Protein AF-A0A4Q3J960-F1 (afdb_monomer_lite)

pLDDT: mean 85.17, std 14.89, range [55.47, 98.12]

Foldseek 3Di:
DDKDFLAAAADLVLLVVLCVVCVVVPFDWDPDSNQDDVVDGPDAPPRHRTTIGPPVCRVVSNVVSVVSSVVVVVD

Structure (mmCIF, N/CA/C/O backbone):
data_AF-A0A4Q3J960-F1
#
_entry.id   AF-A0A4Q3J960-F1
#
loop_
_atom_site.group_PDB
_atom_site.id
_atom_site.type_symbol
_atom_site.label_atom_id
_atom_site.label_alt_id
_atom_site.label_comp_id
_atom_site.label_asym_id
_atom_site.label_entity_id
_atom_site.label_seq_id
_atom_site.pdbx_PDB_ins_code
_atom_site.Cartn_x
_atom_site.Cartn_y
_atom_site.Cartn_z
_atom_site.occupancy
_atom_site.B_iso_or_equiv
_atom_site.auth_seq_id
_atom_site.auth_comp_id
_atom_site.auth_asym_id
_atom_site.auth_atom_id
_atom_site.pdbx_PDB_model_num
ATOM 1 N N . MET A 1 1 ? 12.513 -5.794 -12.624 1.00 64.56 1 MET A N 1
ATOM 2 C CA . MET A 1 1 ? 11.085 -5.473 -12.451 1.00 64.56 1 MET A CA 1
ATOM 3 C C . MET A 1 1 ? 11.050 -4.182 -11.676 1.00 64.56 1 MET A C 1
ATOM 5 O O . MET A 1 1 ? 11.553 -4.164 -10.558 1.00 64.56 1 MET A O 1
ATOM 9 N N . ASP A 1 2 ? 10.587 -3.110 -12.305 1.00 89.50 2 ASP A N 1
ATOM 10 C CA . ASP A 1 2 ? 10.545 -1.800 -11.664 1.00 89.50 2 ASP A CA 1
ATOM 11 C C . ASP A 1 2 ? 9.312 -1.737 -10.763 1.00 89.50 2 ASP A C 1
ATOM 13 O O . ASP A 1 2 ? 8.198 -2.023 -11.204 1.00 89.50 2 ASP A O 1
ATOM 17 N N . LEU A 1 3 ? 9.531 -1.420 -9.488 1.00 90.81 3 LEU A N 1
ATOM 18 C CA . LEU A 1 3 ? 8.467 -1.244 -8.506 1.00 90.81 3 LEU A CA 1
ATOM 19 C C . LEU A 1 3 ? 8.067 0.227 -8.448 1.00 90.81 3 LEU A C 1
ATOM 21 O O . LEU A 1 3 ? 8.926 1.110 -8.421 1.00 90.81 3 LEU A O 1
ATOM 25 N N . VAL A 1 4 ? 6.766 0.489 -8.374 1.00 93.31 4 VAL A N 1
ATOM 26 C CA . VAL A 1 4 ? 6.217 1.842 -8.254 1.00 93.31 4 VAL A CA 1
ATOM 27 C C . VAL A 1 4 ? 5.301 1.945 -7.048 1.00 93.31 4 VAL A C 1
ATOM 29 O O . VAL A 1 4 ? 4.541 1.026 -6.754 1.00 93.31 4 VAL A O 1
ATOM 32 N N . THR A 1 5 ? 5.356 3.079 -6.353 1.00 92.69 5 THR A N 1
ATOM 33 C CA . THR A 1 5 ? 4.470 3.352 -5.217 1.00 92.69 5 THR A CA 1
ATOM 34 C C . THR A 1 5 ? 3.060 3.678 -5.703 1.00 92.69 5 THR A C 1
ATOM 36 O O . THR A 1 5 ? 2.869 4.555 -6.557 1.00 92.69 5 THR A O 1
ATOM 39 N N . ILE A 1 6 ? 2.072 2.986 -5.137 1.00 95.06 6 ILE A N 1
ATOM 40 C CA . ILE A 1 6 ? 0.645 3.171 -5.431 1.00 95.06 6 ILE A CA 1
ATOM 41 C C . ILE A 1 6 ? -0.113 3.856 -4.293 1.00 95.06 6 ILE A C 1
ATOM 43 O O . ILE A 1 6 ? -1.104 4.530 -4.563 1.00 95.06 6 ILE A O 1
ATOM 47 N N . ALA A 1 7 ? 0.379 3.737 -3.060 1.00 92.56 7 ALA A N 1
ATOM 48 C CA . ALA A 1 7 ? -0.154 4.402 -1.878 1.00 92.56 7 ALA A CA 1
ATOM 49 C C . ALA A 1 7 ? 0.950 4.573 -0.827 1.00 92.56 7 ALA A C 1
ATOM 51 O O . ALA A 1 7 ? 1.871 3.758 -0.763 1.00 92.56 7 ALA A O 1
ATOM 52 N N . ASP A 1 8 ? 0.821 5.591 0.017 1.00 90.62 8 ASP A N 1
ATOM 53 C CA . ASP A 1 8 ? 1.581 5.710 1.258 1.00 90.62 8 ASP A CA 1
ATOM 54 C C . ASP A 1 8 ? 0.599 5.574 2.433 1.00 90.62 8 ASP A C 1
ATOM 56 O O . ASP A 1 8 ? -0.427 6.256 2.467 1.00 90.62 8 ASP A O 1
ATOM 60 N N . VAL A 1 9 ? 0.870 4.653 3.362 1.00 89.12 9 VAL A N 1
ATOM 61 C CA . VAL A 1 9 ? -0.052 4.291 4.453 1.00 89.12 9 VAL A CA 1
ATOM 62 C C . VAL A 1 9 ? 0.593 4.576 5.804 1.00 89.12 9 VAL A C 1
ATOM 64 O O . VAL A 1 9 ? 1.655 4.047 6.109 1.00 89.12 9 VAL A O 1
ATOM 67 N N . GLU A 1 10 ? -0.032 5.407 6.633 1.00 84.44 10 GLU A N 1
ATOM 68 C CA . GLU A 1 10 ? 0.564 5.863 7.901 1.00 84.44 10 GLU A CA 1
ATOM 69 C C . GLU A 1 10 ? 0.583 4.793 9.004 1.00 84.44 10 GLU A C 1
ATOM 71 O O . GLU A 1 10 ? 1.419 4.857 9.902 1.00 84.44 10 GLU A O 1
ATOM 76 N N . ASP A 1 11 ? -0.308 3.801 8.930 1.00 85.06 11 ASP A N 1
ATOM 77 C CA . ASP A 1 11 ? -0.423 2.727 9.916 1.00 85.06 11 ASP A CA 1
ATOM 78 C C . ASP A 1 11 ? 0.155 1.402 9.396 1.00 85.06 11 ASP A C 1
ATOM 80 O O . ASP A 1 11 ? -0.195 0.916 8.316 1.00 85.06 11 ASP A O 1
ATOM 84 N N . THR A 1 12 ? 1.014 0.780 10.204 1.00 84.62 12 THR A N 1
ATOM 85 C CA . THR A 1 12 ? 1.649 -0.506 9.881 1.00 84.62 12 THR A CA 1
ATOM 86 C C . THR A 1 12 ? 0.641 -1.632 9.702 1.00 84.62 12 THR A C 1
ATOM 88 O O . THR A 1 12 ? 0.806 -2.464 8.810 1.00 84.62 12 THR A O 1
ATOM 91 N N . SER A 1 13 ? -0.414 -1.670 10.514 1.00 87.12 13 SER A N 1
ATOM 92 C CA . SER A 1 13 ? -1.419 -2.733 10.443 1.00 87.12 13 SER A CA 1
ATOM 93 C C . SER A 1 13 ? -2.232 -2.623 9.153 1.00 87.12 13 SER A C 1
ATOM 95 O O . SER A 1 13 ? -2.471 -3.636 8.495 1.00 87.12 13 SER A O 1
ATOM 97 N N . LEU A 1 14 ? -2.591 -1.402 8.745 1.00 91.25 14 LEU A N 1
ATOM 98 C CA . LEU A 1 14 ? -3.240 -1.122 7.465 1.00 91.25 14 LEU A CA 1
ATOM 99 C C . LEU A 1 14 ? -2.336 -1.467 6.283 1.00 91.25 14 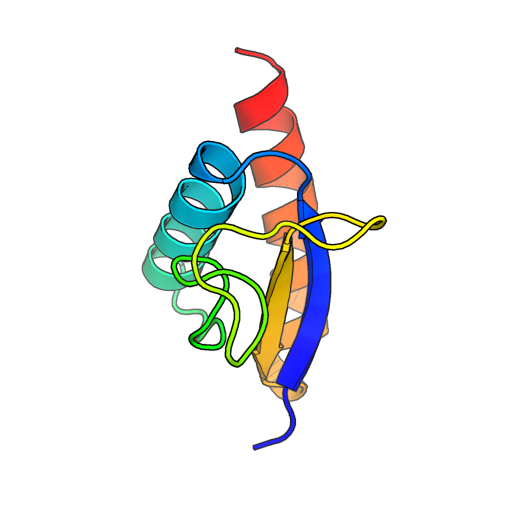LEU A C 1
ATOM 101 O O . LEU A 1 14 ? -2.803 -2.089 5.334 1.00 91.25 14 LEU A O 1
ATOM 105 N N . ALA A 1 15 ? -1.048 -1.127 6.341 1.00 91.19 15 ALA A N 1
ATOM 106 C CA . ALA A 1 15 ? -0.100 -1.464 5.282 1.00 91.19 15 ALA A CA 1
ATOM 107 C C . ALA A 1 15 ? 0.034 -2.987 5.091 1.00 91.19 15 ALA A C 1
ATOM 109 O O . ALA A 1 15 ? 0.007 -3.480 3.960 1.00 91.19 15 ALA A O 1
ATOM 110 N N . ILE A 1 16 ? 0.115 -3.744 6.193 1.00 90.44 16 ILE A N 1
ATOM 111 C CA . ILE A 1 16 ? 0.134 -5.215 6.177 1.00 90.44 16 ILE A CA 1
ATOM 112 C C . ILE A 1 16 ? -1.177 -5.763 5.600 1.00 90.44 16 ILE A C 1
ATOM 114 O O . ILE A 1 16 ? -1.153 -6.608 4.703 1.00 90.44 16 ILE A O 1
ATOM 118 N N . ALA A 1 17 ? -2.323 -5.272 6.079 1.00 93.44 17 ALA A N 1
ATOM 119 C CA . ALA A 1 17 ? -3.634 -5.722 5.620 1.00 93.44 17 ALA A CA 1
ATOM 120 C C . ALA A 1 17 ? -3.852 -5.439 4.126 1.00 93.44 17 ALA A C 1
ATOM 122 O O . ALA A 1 17 ? -4.343 -6.304 3.399 1.00 93.44 17 ALA A O 1
ATOM 123 N N . LEU A 1 18 ? -3.444 -4.260 3.654 1.00 94.75 18 LEU A N 1
ATOM 124 C CA . LEU A 1 18 ? -3.535 -3.876 2.251 1.00 94.75 18 LEU A CA 1
ATOM 125 C C . LEU A 1 18 ? -2.646 -4.758 1.369 1.00 94.75 18 LEU A C 1
ATOM 127 O O . LEU A 1 18 ? -3.110 -5.254 0.346 1.00 94.75 18 LEU A O 1
ATOM 131 N N . ASN A 1 19 ? -1.407 -5.034 1.780 1.00 93.88 19 ASN A N 1
ATOM 132 C CA . ASN A 1 19 ? -0.538 -5.960 1.051 1.00 93.88 19 ASN A CA 1
ATOM 133 C C . ASN A 1 19 ? -1.111 -7.377 0.981 1.00 93.88 19 ASN A C 1
ATOM 135 O O . ASN A 1 19 ? -1.047 -8.016 -0.070 1.00 93.88 19 ASN A O 1
ATOM 139 N N . ALA A 1 20 ? -1.677 -7.874 2.082 1.00 94.69 20 ALA A N 1
ATOM 140 C CA . ALA A 1 20 ? -2.329 -9.176 2.107 1.00 94.69 20 ALA A CA 1
ATOM 141 C C . ALA A 1 20 ? -3.536 -9.218 1.156 1.00 94.69 20 ALA A C 1
ATOM 143 O O . ALA A 1 20 ? -3.693 -10.180 0.404 1.00 94.69 20 ALA A O 1
ATOM 144 N N . ALA A 1 21 ? -4.348 -8.159 1.139 1.00 96.12 21 ALA A N 1
ATOM 145 C CA . ALA A 1 21 ? -5.479 -8.043 0.230 1.00 96.12 21 ALA A CA 1
ATOM 146 C C . ALA A 1 21 ? -5.024 -8.002 -1.237 1.00 96.12 21 ALA A C 1
ATOM 148 O O . ALA A 1 21 ? -5.501 -8.804 -2.032 1.00 96.12 21 ALA A O 1
ATOM 149 N N . LEU A 1 22 ? -4.049 -7.159 -1.591 1.00 96.69 22 LEU A N 1
ATOM 150 C CA . LEU A 1 22 ? -3.498 -7.088 -2.951 1.00 96.69 22 LEU A CA 1
ATOM 151 C C . LEU A 1 22 ? -3.022 -8.464 -3.447 1.00 96.69 22 LEU A C 1
ATOM 153 O O . LEU A 1 22 ? -3.394 -8.883 -4.542 1.00 96.69 22 LEU A O 1
ATOM 157 N N . ARG A 1 23 ? -2.294 -9.215 -2.609 1.00 96.19 23 ARG A N 1
ATOM 158 C CA . ARG A 1 23 ? -1.875 -10.594 -2.924 1.00 96.19 23 ARG A CA 1
ATOM 159 C C . ARG A 1 23 ? -3.062 -11.531 -3.155 1.00 96.19 23 ARG A C 1
ATOM 161 O O . ARG A 1 23 ? -3.014 -12.354 -4.063 1.00 96.19 23 ARG A O 1
ATOM 168 N N . ALA A 1 24 ? -4.129 -11.409 -2.365 1.00 97.56 24 ALA A N 1
ATOM 169 C CA . ALA A 1 24 ? -5.339 -12.217 -2.531 1.00 97.56 24 ALA A CA 1
ATOM 170 C C . ALA A 1 24 ? -6.073 -11.934 -3.856 1.00 97.56 24 ALA A C 1
ATOM 172 O O . ALA A 1 24 ? -6.715 -12.832 -4.396 1.00 97.56 24 ALA A O 1
ATOM 173 N N . TYR A 1 25 ? -5.938 -10.719 -4.396 1.00 97.19 25 TYR A N 1
ATOM 174 C CA . TYR A 1 25 ? -6.452 -10.334 -5.715 1.00 97.19 25 TYR A CA 1
ATOM 175 C C . TYR A 1 25 ? -5.489 -10.647 -6.876 1.00 97.19 25 TYR A C 1
ATOM 177 O O . TYR A 1 25 ? -5.827 -10.387 -8.027 1.00 97.19 25 TYR A O 1
ATOM 185 N N . GLY A 1 26 ? -4.322 -11.241 -6.601 1.00 97.25 26 GLY A N 1
ATOM 186 C CA . GLY A 1 26 ? -3.357 -11.668 -7.620 1.00 97.25 26 GLY A CA 1
ATOM 187 C C . GLY A 1 26 ? -2.273 -10.645 -7.966 1.00 97.25 26 GLY A C 1
ATOM 188 O O . GLY A 1 26 ? -1.494 -10.898 -8.880 1.00 97.25 26 GLY A O 1
ATOM 189 N N . PHE A 1 27 ? -2.196 -9.529 -7.239 1.00 96.94 27 PHE A N 1
ATOM 190 C CA . PHE A 1 27 ? -1.120 -8.547 -7.382 1.00 96.94 27 PHE A CA 1
ATOM 191 C C . PHE A 1 27 ? 0.157 -8.981 -6.654 1.00 96.94 27 PHE A C 1
ATOM 193 O O . PHE A 1 27 ? 0.121 -9.772 -5.703 1.00 96.94 27 PHE A O 1
ATOM 200 N N . HIS A 1 28 ? 1.291 -8.395 -7.042 1.00 95.62 28 HIS A N 1
ATOM 201 C CA . HIS A 1 28 ? 2.617 -8.750 -6.530 1.00 95.62 28 HIS A CA 1
ATOM 202 C C . HIS A 1 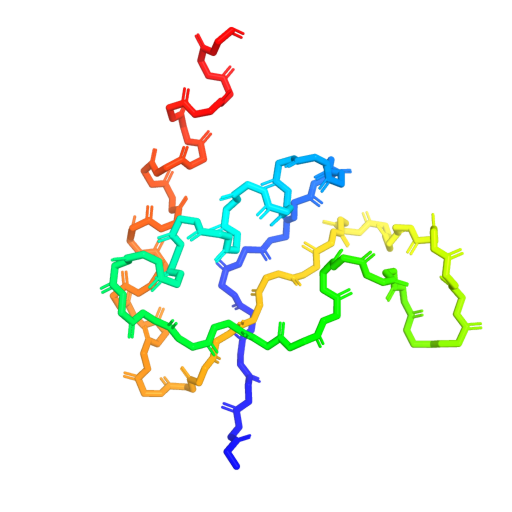28 ? 3.287 -7.602 -5.763 1.00 95.62 28 HIS A C 1
ATOM 204 O O . HIS A 1 28 ? 4.338 -7.114 -6.179 1.00 95.62 28 HIS A O 1
ATOM 210 N N . PRO A 1 29 ? 2.739 -7.158 -4.617 1.00 93.06 29 PRO A N 1
ATOM 211 C CA . PRO A 1 29 ? 3.323 -6.046 -3.890 1.00 93.06 29 PRO A CA 1
ATOM 212 C C . PRO A 1 29 ? 4.761 -6.326 -3.440 1.00 93.06 29 PRO A C 1
ATOM 214 O O . PRO A 1 29 ? 5.106 -7.439 -3.016 1.00 93.06 29 PRO A O 1
ATOM 217 N N . GLY A 1 30 ? 5.590 -5.286 -3.523 1.00 87.75 30 GLY A N 1
ATOM 218 C CA . GLY A 1 30 ? 6.994 -5.312 -3.150 1.00 87.75 30 GLY A CA 1
ATOM 219 C C . GLY A 1 30 ? 7.192 -5.666 -1.679 1.00 87.75 30 GLY A C 1
ATOM 220 O O . GLY A 1 30 ? 6.408 -5.303 -0.798 1.00 87.75 30 GLY A O 1
ATOM 221 N N . GLU A 1 31 ? 8.269 -6.392 -1.400 1.00 72.94 31 GLU A N 1
ATOM 222 C CA . GLU A 1 31 ? 8.663 -6.701 -0.031 1.00 72.94 31 GLU A CA 1
ATOM 223 C C . GLU A 1 31 ? 9.165 -5.425 0.660 1.00 72.94 31 GLU A C 1
ATOM 225 O O . GLU A 1 31 ? 10.022 -4.722 0.128 1.00 72.94 31 GLU A O 1
ATOM 230 N N . GLY A 1 32 ? 8.648 -5.110 1.851 1.00 63.50 32 GLY A N 1
ATOM 231 C CA . GLY A 1 32 ? 9.170 -3.986 2.638 1.00 63.50 32 GLY A CA 1
ATOM 232 C C . GLY A 1 32 ? 8.155 -3.242 3.494 1.00 63.50 32 GLY A C 1
ATOM 233 O O . GLY A 1 32 ? 8.543 -2.717 4.534 1.00 63.50 32 GLY A O 1
ATOM 234 N N . ALA A 1 33 ? 6.864 -3.259 3.146 1.00 56.31 33 ALA A N 1
ATOM 235 C CA . ALA A 1 33 ? 5.859 -2.568 3.965 1.00 56.31 33 ALA A CA 1
ATOM 236 C C . ALA A 1 33 ? 5.785 -3.128 5.400 1.00 56.31 33 ALA A C 1
ATOM 238 O O . ALA A 1 33 ? 5.579 -2.393 6.358 1.00 56.31 33 ALA A O 1
ATOM 239 N N . GLU A 1 34 ? 6.037 -4.429 5.555 1.00 56.31 34 GLU A N 1
ATOM 240 C CA . GLU A 1 34 ? 6.046 -5.119 6.851 1.00 56.31 34 GLU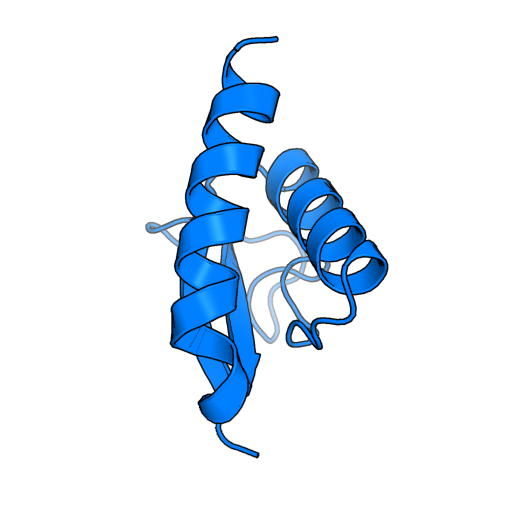 A CA 1
ATOM 241 C C . GLU A 1 34 ? 7.319 -4.851 7.667 1.00 56.31 34 GLU A C 1
ATOM 243 O O . GLU A 1 34 ? 7.374 -5.146 8.859 1.00 56.31 34 GLU A O 1
ATOM 248 N N . ARG A 1 35 ? 8.379 -4.341 7.023 1.00 55.47 35 ARG A N 1
ATOM 249 C CA . ARG A 1 35 ? 9.739 -4.336 7.574 1.00 55.47 35 ARG A CA 1
ATOM 250 C C . ARG A 1 35 ? 10.263 -2.934 7.901 1.00 55.47 35 ARG A C 1
ATOM 252 O O . ARG A 1 35 ? 11.335 -2.845 8.484 1.00 55.47 35 ARG A O 1
ATOM 259 N N . GLY A 1 36 ? 9.516 -1.864 7.619 1.00 56.53 36 GLY A N 1
ATOM 260 C CA . GLY A 1 36 ? 9.976 -0.480 7.802 1.00 56.53 36 GLY A CA 1
ATOM 261 C C . GLY A 1 36 ? 11.031 -0.064 6.769 1.00 56.53 36 GLY A C 1
ATOM 262 O O . GLY A 1 36 ? 11.319 -0.802 5.825 1.00 56.53 36 GLY A O 1
ATOM 263 N N . LEU A 1 37 ? 11.598 1.138 6.924 1.00 57.34 37 LEU A N 1
ATOM 264 C CA . LEU A 1 37 ? 12.631 1.650 6.016 1.00 57.34 37 LEU A CA 1
ATOM 265 C C . LEU A 1 37 ? 13.822 0.671 5.888 1.00 57.34 37 LEU A C 1
ATOM 267 O O . LEU A 1 37 ? 14.215 0.051 6.881 1.00 57.34 37 LEU A O 1
ATOM 271 N N . PRO A 1 38 ? 14.454 0.554 4.702 1.00 57.03 38 PRO A N 1
ATOM 272 C CA . PRO A 1 38 ? 15.646 -0.273 4.522 1.00 57.03 38 PRO A CA 1
ATOM 273 C C . PRO A 1 38 ? 16.731 0.074 5.555 1.00 57.03 38 PRO A C 1
ATOM 275 O O . PRO A 1 38 ? 17.231 1.196 5.588 1.00 57.03 38 PRO A O 1
ATOM 278 N N . GLY A 1 39 ? 17.083 -0.886 6.416 1.00 60.16 39 GLY A N 1
ATOM 279 C CA . GLY A 1 39 ? 18.078 -0.713 7.486 1.00 60.16 39 GLY A CA 1
ATOM 280 C C . GLY A 1 39 ? 17.546 -0.154 8.815 1.00 60.16 39 GLY A C 1
ATOM 281 O O . GLY A 1 39 ? 18.310 -0.091 9.774 1.00 60.16 39 GLY A O 1
ATOM 282 N N . LEU A 1 40 ? 16.261 0.204 8.906 1.00 58.06 40 LEU A N 1
ATOM 283 C CA . LEU A 1 40 ? 15.620 0.742 10.112 1.00 58.06 40 LEU A CA 1
ATOM 284 C C . LEU A 1 40 ? 14.258 0.065 10.356 1.00 58.06 40 LEU A C 1
ATOM 286 O O . LEU A 1 40 ? 13.205 0.649 10.070 1.00 58.06 40 LEU A O 1
ATOM 290 N N . PRO A 1 41 ? 14.256 -1.174 10.882 1.00 55.66 41 PRO A N 1
ATOM 291 C CA . PRO A 1 41 ? 13.020 -1.898 11.123 1.00 55.66 41 PRO A CA 1
ATOM 292 C C . PRO A 1 41 ? 12.124 -1.166 12.125 1.00 55.66 41 PRO A C 1
ATOM 294 O O . PRO A 1 41 ? 12.571 -0.776 13.201 1.00 55.66 41 PRO A O 1
ATOM 297 N N . GLY A 1 42 ? 10.856 -0.970 11.755 1.00 55.72 42 GLY A N 1
ATOM 298 C CA . GLY A 1 42 ? 9.854 -0.276 12.575 1.00 55.72 42 GLY A CA 1
ATOM 299 C C . GLY A 1 42 ? 9.807 1.250 12.424 1.00 55.72 42 GLY A C 1
ATOM 300 O O . GLY A 1 42 ? 8.963 1.881 13.055 1.00 55.72 42 GLY A O 1
ATOM 301 N N . VAL A 1 43 ? 10.660 1.858 11.589 1.00 57.19 43 VAL A N 1
ATOM 302 C CA . VAL A 1 43 ? 10.592 3.300 11.298 1.00 57.19 43 VAL A CA 1
ATOM 303 C C . VAL A 1 43 ? 9.702 3.547 10.082 1.00 57.19 43 VAL A C 1
ATOM 305 O O . VAL A 1 43 ? 9.998 3.081 8.978 1.00 57.19 43 VAL A O 1
ATOM 308 N N . ILE A 1 44 ? 8.625 4.301 10.300 1.00 63.78 44 ILE A N 1
ATOM 309 C CA . ILE A 1 44 ? 7.707 4.790 9.268 1.00 63.78 44 ILE A CA 1
ATOM 310 C C . ILE A 1 44 ? 8.250 6.130 8.763 1.00 63.78 44 ILE A C 1
ATOM 312 O O . ILE A 1 44 ? 8.573 7.017 9.556 1.00 63.78 44 ILE A O 1
ATOM 316 N N . GLY A 1 45 ? 8.412 6.270 7.445 1.00 64.75 45 GLY A N 1
ATOM 317 C CA . GLY A 1 45 ? 8.850 7.533 6.854 1.00 64.75 45 GLY A CA 1
ATOM 318 C C . GLY A 1 45 ? 7.814 8.645 7.074 1.00 64.75 45 GLY A C 1
ATOM 319 O O . GLY A 1 45 ? 6.648 8.357 7.324 1.00 64.75 45 GLY A O 1
ATOM 320 N N . PRO A 1 46 ? 8.181 9.928 6.914 1.00 65.81 46 PRO A N 1
ATOM 321 C CA . 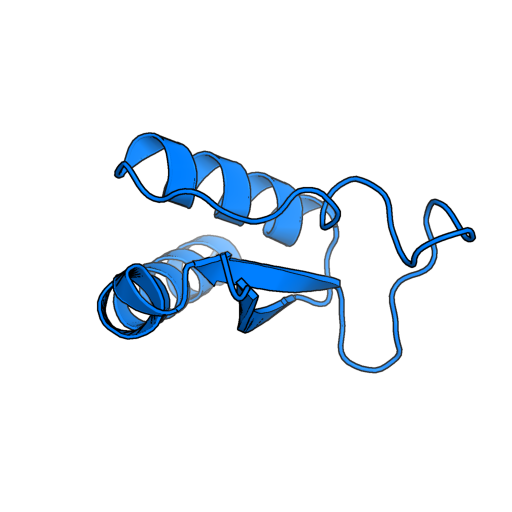PRO A 1 46 ? 7.266 11.055 7.130 1.00 65.81 46 PRO A CA 1
ATOM 322 C C . PRO A 1 46 ? 6.048 11.077 6.190 1.00 65.81 46 PRO A C 1
ATOM 324 O O . PRO A 1 46 ? 5.135 11.862 6.409 1.00 65.81 46 PRO A O 1
ATOM 327 N N . LYS A 1 47 ? 6.045 10.255 5.133 1.00 68.44 47 LYS A N 1
ATOM 328 C CA . LYS A 1 47 ? 4.906 10.076 4.225 1.00 68.44 47 LYS A CA 1
ATOM 329 C C . LYS A 1 47 ? 4.061 8.834 4.532 1.00 68.44 47 LYS A C 1
ATOM 331 O O . LYS A 1 47 ? 3.029 8.671 3.905 1.00 68.44 47 LYS A O 1
ATOM 336 N N . GLY A 1 48 ? 4.486 7.981 5.465 1.00 77.62 48 GLY A N 1
ATOM 337 C CA . GLY A 1 48 ? 3.910 6.658 5.699 1.00 77.62 48 GLY A CA 1
ATOM 338 C C . GLY A 1 48 ? 4.781 5.521 5.156 1.00 77.62 48 GLY A C 1
ATOM 339 O O . GLY A 1 48 ? 5.956 5.692 4.816 1.00 77.62 48 GLY A O 1
ATOM 340 N N . ILE A 1 49 ? 4.191 4.333 5.125 1.00 85.81 49 ILE A N 1
ATOM 341 C CA . ILE A 1 49 ? 4.746 3.095 4.595 1.00 85.81 49 ILE A CA 1
ATOM 342 C C . ILE A 1 49 ? 4.355 3.001 3.116 1.00 85.81 49 ILE A C 1
ATOM 344 O O . ILE A 1 49 ? 3.160 2.926 2.813 1.00 85.81 49 ILE A O 1
ATOM 348 N N . PRO A 1 50 ? 5.327 2.995 2.189 1.00 88.81 50 PRO A N 1
ATOM 349 C CA . PRO A 1 50 ? 5.025 2.920 0.771 1.00 88.81 50 PRO A CA 1
ATOM 350 C C . PRO A 1 50 ? 4.561 1.510 0.397 1.00 88.81 50 PRO A C 1
ATOM 352 O O . PRO A 1 50 ? 5.250 0.518 0.645 1.00 88.81 50 PRO A O 1
ATOM 355 N N . ILE A 1 51 ? 3.410 1.436 -0.261 1.00 91.56 51 ILE A N 1
ATOM 356 C CA . ILE A 1 51 ? 2.905 0.230 -0.911 1.00 91.56 51 ILE A CA 1
ATOM 357 C C . ILE A 1 51 ? 3.353 0.281 -2.360 1.00 91.56 51 ILE A C 1
ATOM 359 O O . ILE A 1 51 ? 2.979 1.197 -3.099 1.00 91.56 51 ILE A O 1
ATOM 363 N N . THR A 1 52 ? 4.177 -0.681 -2.762 1.00 94.19 52 THR A N 1
ATOM 364 C CA . THR A 1 52 ? 4.726 -0.754 -4.116 1.00 94.19 52 THR A CA 1
ATOM 365 C C . THR A 1 52 ? 4.253 -2.007 -4.829 1.00 94.19 52 THR A C 1
ATOM 367 O O . THR A 1 52 ? 4.052 -3.033 -4.190 1.00 94.19 52 THR A O 1
ATOM 370 N N . VAL A 1 53 ? 4.090 -1.933 -6.147 1.00 95.50 53 VAL A N 1
ATOM 371 C CA . VAL A 1 53 ? 3.763 -3.067 -7.032 1.00 95.50 53 VAL A CA 1
ATOM 372 C C . VAL A 1 53 ? 4.581 -2.955 -8.327 1.00 95.50 53 VAL A C 1
ATOM 374 O O . VAL A 1 53 ? 5.118 -1.873 -8.600 1.00 95.50 53 VAL A O 1
ATOM 377 N N . PRO A 1 54 ? 4.708 -4.030 -9.125 1.00 96.38 54 PRO A N 1
ATOM 378 C CA . PRO A 1 54 ? 5.248 -3.965 -10.476 1.00 96.38 54 PRO A CA 1
ATOM 379 C C . PRO A 1 54 ? 4.562 -2.884 -11.317 1.00 96.38 54 PRO A C 1
ATOM 381 O O . PRO A 1 54 ? 3.353 -2.671 -11.224 1.00 96.38 54 PRO A O 1
ATOM 384 N N . ALA A 1 55 ? 5.345 -2.163 -12.121 1.00 95.94 55 ALA A N 1
ATOM 385 C CA . ALA A 1 55 ? 4.848 -1.038 -12.912 1.00 95.94 55 ALA A CA 1
ATOM 386 C C . ALA A 1 55 ? 3.701 -1.410 -13.875 1.00 95.94 55 ALA A C 1
ATOM 388 O O . ALA A 1 55 ? 2.846 -0.571 -14.146 1.00 95.94 55 ALA A O 1
ATOM 389 N N . ASP A 1 56 ? 3.672 -2.650 -14.361 1.00 97.00 56 ASP A N 1
ATOM 390 C CA . ASP A 1 56 ? 2.633 -3.223 -15.222 1.00 97.00 56 ASP A CA 1
ATOM 391 C C . ASP A 1 56 ? 1.304 -3.489 -14.502 1.00 97.00 56 ASP A C 1
ATOM 393 O O . ASP A 1 56 ? 0.263 -3.539 -15.147 1.00 97.00 56 ASP A O 1
ATOM 397 N N . GLU A 1 57 ? 1.316 -3.587 -13.174 1.00 97.19 57 GLU A N 1
ATOM 398 C CA . GLU A 1 57 ? 0.125 -3.786 -12.338 1.00 97.19 57 GLU A CA 1
ATOM 399 C C . GLU A 1 57 ? -0.410 -2.480 -11.727 1.00 97.19 57 GLU A C 1
ATOM 401 O O . GLU A 1 57 ? -1.476 -2.446 -11.109 1.00 97.19 57 GLU A O 1
ATOM 406 N N . ALA A 1 58 ? 0.349 -1.390 -11.847 1.00 96.56 58 ALA A N 1
ATOM 407 C CA . ALA A 1 58 ? 0.180 -0.208 -11.012 1.00 96.56 58 ALA A CA 1
ATOM 408 C C . ALA A 1 58 ? -1.149 0.529 -11.204 1.00 96.56 58 ALA A C 1
ATOM 410 O O . ALA A 1 58 ? -1.634 1.144 -10.256 1.00 96.56 58 ALA A O 1
ATOM 411 N N . GLU A 1 59 ? -1.711 0.522 -12.411 1.00 97.62 59 GLU A N 1
ATOM 412 C CA . GLU A 1 59 ? -2.972 1.210 -12.697 1.00 97.62 59 GLU A CA 1
ATOM 413 C C . GLU A 1 59 ? -4.139 0.531 -11.971 1.00 97.62 59 GLU A C 1
ATOM 415 O O . GLU A 1 59 ? -4.807 1.162 -11.148 1.00 97.62 59 GLU A O 1
ATOM 420 N N . ASP A 1 60 ? -4.299 -0.775 -12.177 1.00 98.06 60 ASP A N 1
ATOM 421 C CA . ASP A 1 60 ? -5.354 -1.571 -11.547 1.00 98.06 60 ASP A CA 1
ATOM 422 C C . ASP A 1 60 ? -5.174 -1.643 -10.025 1.00 98.06 60 ASP A C 1
ATOM 424 O O . ASP A 1 60 ? -6.128 -1.473 -9.258 1.00 98.06 60 ASP A O 1
ATOM 428 N N . ALA A 1 61 ? -3.930 -1.818 -9.567 1.00 97.50 61 ALA A N 1
ATOM 429 C CA . ALA A 1 61 ? -3.624 -1.891 -8.146 1.00 97.50 61 ALA A CA 1
ATOM 430 C C . ALA A 1 61 ? -3.942 -0.579 -7.413 1.00 97.50 61 ALA A C 1
ATOM 432 O O . ALA A 1 61 ? -4.402 -0.625 -6.273 1.00 97.50 61 ALA A O 1
ATOM 433 N N . ARG A 1 62 ? -3.745 0.595 -8.042 1.00 97.81 62 ARG A N 1
ATOM 434 C CA . ARG A 1 62 ? -4.123 1.895 -7.447 1.00 97.81 62 ARG A CA 1
ATOM 435 C C . ARG A 1 62 ? -5.622 1.986 -7.200 1.00 97.81 62 ARG A C 1
ATOM 437 O O . ARG A 1 62 ? -6.021 2.469 -6.142 1.00 97.81 62 ARG A O 1
ATOM 444 N N . ILE A 1 63 ? -6.431 1.547 -8.163 1.00 98.12 63 ILE A N 1
ATOM 445 C CA . ILE A 1 63 ? -7.894 1.599 -8.063 1.00 98.12 63 ILE A CA 1
ATOM 446 C C . ILE A 1 63 ? -8.351 0.716 -6.902 1.00 98.12 63 ILE A 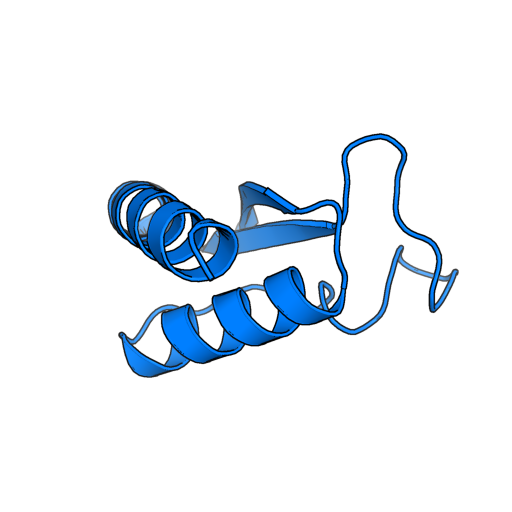C 1
ATOM 448 O O . ILE A 1 63 ? -9.021 1.197 -5.987 1.00 98.12 63 ILE A O 1
ATOM 452 N N . LEU A 1 64 ? -7.907 -0.544 -6.886 1.00 97.81 64 LEU A N 1
ATOM 453 C CA . LEU A 1 64 ? -8.253 -1.482 -5.822 1.00 97.81 64 LEU A CA 1
ATOM 454 C C . LEU A 1 64 ? -7.755 -1.004 -4.450 1.00 97.81 64 LEU A C 1
ATOM 456 O O . LEU A 1 64 ? -8.503 -1.040 -3.475 1.00 97.81 64 LEU A O 1
ATOM 460 N N . ALA A 1 65 ? -6.510 -0.527 -4.361 1.00 96.94 65 ALA A N 1
ATOM 461 C CA . ALA A 1 65 ? -5.941 -0.051 -3.105 1.00 96.94 65 ALA A CA 1
ATOM 462 C C . ALA A 1 65 ? -6.712 1.145 -2.537 1.00 96.94 65 ALA A C 1
ATOM 464 O O . ALA A 1 65 ? -6.941 1.202 -1.329 1.00 96.94 65 ALA A O 1
ATOM 465 N N . ALA A 1 66 ? -7.145 2.079 -3.389 1.00 96.88 66 ALA A N 1
ATOM 466 C CA . ALA A 1 66 ? -7.932 3.228 -2.960 1.00 96.88 66 ALA A CA 1
ATOM 467 C C . ALA A 1 66 ? -9.283 2.818 -2.355 1.00 96.88 66 ALA A C 1
ATOM 469 O O . ALA A 1 66 ? -9.703 3.410 -1.361 1.00 96.88 66 ALA A O 1
ATOM 470 N N . ASP A 1 67 ? -9.959 1.818 -2.921 1.00 97.38 67 ASP A N 1
ATOM 471 C CA . ASP A 1 67 ? -11.244 1.348 -2.397 1.00 97.38 67 ASP A CA 1
ATOM 472 C C . ASP A 1 67 ? -11.083 0.513 -1.124 1.00 97.38 67 ASP A C 1
ATOM 474 O O . ASP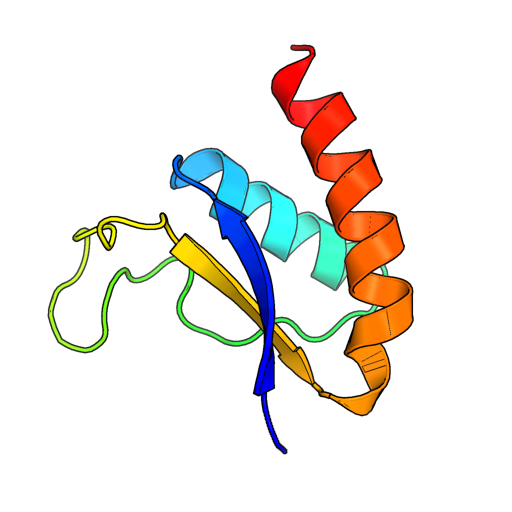 A 1 67 ? -11.763 0.780 -0.132 1.00 97.38 67 ASP A O 1
ATOM 478 N N . LEU A 1 68 ? -10.107 -0.398 -1.087 1.00 96.19 68 LEU A N 1
ATOM 479 C CA . LEU A 1 68 ? -9.795 -1.171 0.118 1.00 96.19 68 LEU A CA 1
ATOM 480 C C . LEU A 1 68 ? -9.413 -0.266 1.298 1.00 96.19 68 LEU A C 1
ATOM 482 O O . LEU A 1 68 ? -9.873 -0.491 2.415 1.00 96.19 68 LEU A O 1
ATOM 486 N N . LEU A 1 69 ? -8.611 0.780 1.068 1.00 94.94 69 LEU A N 1
ATOM 487 C CA . LEU A 1 69 ? -8.233 1.724 2.125 1.00 94.94 69 LEU A CA 1
ATOM 488 C C . LEU A 1 69 ? -9.442 2.466 2.696 1.00 94.94 69 LEU A C 1
ATOM 490 O O . LEU A 1 69 ? -9.529 2.622 3.913 1.00 94.94 69 LEU A O 1
ATOM 494 N N . LYS A 1 70 ? -10.393 2.891 1.853 1.00 95.56 70 LYS A N 1
ATOM 495 C CA . LYS A 1 70 ? -11.637 3.514 2.334 1.00 95.56 70 LYS A CA 1
ATOM 496 C C . LYS A 1 70 ? -12.418 2.558 3.232 1.00 95.56 70 LYS A C 1
ATOM 498 O O . LYS A 1 70 ? -12.862 2.971 4.298 1.00 95.56 70 LYS A O 1
ATOM 503 N N . GLU A 1 71 ? -12.567 1.297 2.828 1.00 95.25 71 GLU A N 1
ATOM 504 C CA . GLU A 1 71 ? -13.285 0.292 3.621 1.00 95.25 71 GLU A CA 1
ATOM 505 C C . GLU A 1 71 ? -12.588 -0.010 4.951 1.00 95.25 71 GLU A C 1
ATOM 507 O O . GLU A 1 71 ? -13.246 -0.137 5.983 1.00 95.25 71 GLU A O 1
ATOM 512 N N . MET A 1 72 ? -11.257 -0.100 4.948 1.00 93.75 72 MET A N 1
ATOM 513 C CA . MET A 1 72 ? -10.474 -0.359 6.156 1.00 93.75 72 MET A CA 1
ATOM 514 C C . MET A 1 72 ? -10.520 0.811 7.148 1.00 93.75 72 MET A C 1
ATOM 516 O O . MET A 1 72 ? -10.561 0.567 8.351 1.00 93.75 72 MET A O 1
ATOM 520 N N . LEU A 1 73 ? -10.530 2.056 6.658 1.00 91.81 73 LEU A N 1
ATOM 521 C CA . LEU A 1 73 ? -10.610 3.273 7.479 1.00 91.81 73 LEU A CA 1
ATOM 522 C C . LEU A 1 73 ? -12.027 3.589 7.973 1.00 91.81 73 LEU A C 1
ATOM 524 O O . LEU A 1 73 ? -12.181 4.328 8.939 1.00 91.81 73 LEU A O 1
ATOM 528 N N . ALA A 1 74 ? -13.061 3.059 7.319 1.00 91.56 74 ALA A N 1
ATOM 529 C CA . ALA A 1 74 ? -14.454 3.232 7.732 1.00 91.56 74 ALA A CA 1
ATOM 530 C C . ALA A 1 74 ? -14.863 2.334 8.919 1.00 91.56 74 ALA A C 1
ATOM 532 O O . ALA A 1 74 ? -16.038 2.329 9.295 1.00 91.56 74 ALA A O 1
ATOM 533 N N . ARG A 1 75 ? -13.926 1.552 9.468 1.00 65.56 75 ARG A N 1
ATOM 534 C CA . ARG A 1 75 ? -14.138 0.670 10.622 1.00 65.56 75 ARG A CA 1
ATOM 535 C C . ARG A 1 75 ? -14.052 1.386 11.962 1.00 65.56 75 ARG A C 1
ATOM 537 O O . ARG A 1 75 ? -13.215 2.301 12.105 1.00 65.56 75 ARG A O 1
#

Secondary structure (DSSP, 8-state):
--EEEEEEES-HHHHHHHHHHHHHTT--PPTTTTT-BTTBTTPPBTTBEEEEEETTTHHHHHHHHHHHHHHHHT-

Sequence (75 aa):
MDLVTIADVEDTSLAIALNAALRAYGFHPGEGAERGLPGLPGVIGPKGIPITVPADEAEDARILAADLLKEMLAR

Radius of gyration: 11.54 Å; chains: 1; bounding box: 32×23×28 Å